Protein AF-A0A4Y3WEH8-F1 (afdb_monomer)

Foldseek 3Di:
DDCVLVVLCCLVPPVCVVDPDPVSSVVSLVVSVVVNVVVLVVQLVQCVVLVLADNPVDDDVVLVVLLVSLVCCVVHPDDCVVRVSSVVSNVVLLVDPVSVVVCVVVVHHRPD

Structure (mmCIF, N/CA/C/O backbone):
data_AF-A0A4Y3WEH8-F1
#
_entry.id   AF-A0A4Y3WEH8-F1
#
loop_
_atom_site.group_PDB
_atom_site.id
_atom_site.type_symbol
_atom_site.label_atom_id
_atom_site.label_alt_id
_atom_site.label_comp_id
_atom_site.label_asym_id
_atom_site.label_entity_id
_atom_site.label_seq_id
_atom_site.pdbx_PDB_ins_code
_atom_site.Cartn_x
_atom_site.Cartn_y
_atom_site.Cartn_z
_atom_site.occupancy
_atom_site.B_iso_or_equiv
_atom_site.auth_seq_id
_atom_site.auth_comp_id
_atom_site.auth_asym_id
_atom_site.auth_atom_id
_atom_site.pdbx_PDB_model_num
ATOM 1 N N . MET A 1 1 ? 7.509 10.197 -1.176 1.00 47.75 1 MET A N 1
ATOM 2 C CA . MET A 1 1 ? 6.939 9.053 -0.437 1.00 47.75 1 MET A CA 1
ATOM 3 C C . MET A 1 1 ? 6.771 9.477 1.001 1.00 47.75 1 MET A C 1
ATOM 5 O O . MET A 1 1 ? 7.756 9.589 1.717 1.00 47.75 1 MET A O 1
ATOM 9 N N . THR A 1 2 ? 5.559 9.857 1.377 1.00 52.22 2 THR A N 1
ATOM 10 C CA . THR A 1 2 ? 5.254 10.315 2.729 1.00 52.22 2 THR A CA 1
ATOM 11 C C . THR A 1 2 ? 5.063 9.110 3.651 1.00 52.22 2 THR A C 1
ATOM 13 O O . THR A 1 2 ? 4.451 8.113 3.273 1.00 52.22 2 THR A O 1
ATOM 16 N N . SER A 1 3 ? 5.541 9.216 4.893 1.00 65.62 3 SER A N 1
ATOM 17 C CA . SER A 1 3 ? 5.265 8.285 6.003 1.00 65.62 3 SER A CA 1
ATOM 18 C C . SER A 1 3 ? 3.764 8.119 6.317 1.00 65.62 3 SER A C 1
ATOM 20 O O . SER A 1 3 ? 3.383 7.286 7.138 1.00 65.62 3 SER A O 1
ATOM 22 N N . GLU A 1 4 ? 2.908 8.884 5.640 1.00 83.69 4 GLU A N 1
ATOM 23 C CA . GLU A 1 4 ? 1.451 8.902 5.746 1.00 83.69 4 GLU A CA 1
ATOM 24 C C . GLU A 1 4 ? 0.798 7.535 5.527 1.00 83.69 4 GLU A C 1
ATOM 26 O O . GLU A 1 4 ? -0.135 7.208 6.258 1.00 83.69 4 GLU A O 1
ATOM 31 N N . VAL A 1 5 ? 1.289 6.716 4.585 1.00 93.69 5 VAL A N 1
ATOM 32 C CA . VAL A 1 5 ? 0.684 5.395 4.323 1.00 93.69 5 VAL A CA 1
ATOM 33 C C . VAL A 1 5 ? 0.896 4.464 5.514 1.00 93.69 5 VAL A C 1
ATOM 35 O O . VAL A 1 5 ? -0.050 3.842 5.984 1.00 93.69 5 VAL A O 1
ATOM 38 N N . HIS A 1 6 ? 2.111 4.431 6.070 1.00 94.88 6 HIS A N 1
ATOM 39 C CA . HIS A 1 6 ? 2.395 3.680 7.296 1.00 94.88 6 HIS A CA 1
ATOM 40 C C . HIS A 1 6 ? 1.554 4.192 8.471 1.00 94.88 6 HIS A C 1
ATOM 42 O O . HIS A 1 6 ? 0.953 3.389 9.179 1.00 94.88 6 HIS A O 1
ATOM 48 N N . ALA A 1 7 ? 1.436 5.509 8.651 1.00 94.31 7 ALA A N 1
ATOM 49 C CA . ALA A 1 7 ?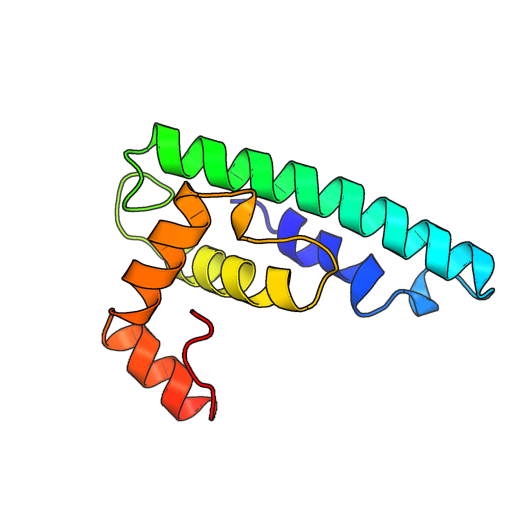 0.608 6.066 9.719 1.00 94.31 7 ALA A CA 1
ATOM 50 C C . ALA A 1 7 ? -0.883 5.698 9.571 1.00 94.31 7 ALA A C 1
ATOM 52 O O . ALA A 1 7 ? -1.553 5.437 10.571 1.00 94.31 7 ALA A O 1
ATOM 53 N N . ALA A 1 8 ? -1.408 5.629 8.341 1.00 95.81 8 ALA A N 1
ATOM 54 C CA . ALA A 1 8 ? -2.799 5.256 8.079 1.00 95.81 8 ALA A CA 1
ATOM 55 C C . ALA A 1 8 ? -3.143 3.842 8.582 1.00 95.81 8 ALA A C 1
ATOM 57 O O . ALA A 1 8 ? -4.247 3.635 9.081 1.00 95.81 8 ALA A O 1
ATOM 58 N N . TYR A 1 9 ? -2.192 2.903 8.569 1.00 97.00 9 TYR A N 1
ATOM 59 C CA . TYR A 1 9 ? -2.381 1.560 9.133 1.00 97.00 9 TYR A CA 1
ATOM 60 C C . TYR A 1 9 ? -2.676 1.542 10.643 1.00 97.00 9 TYR A C 1
ATOM 62 O O . TYR A 1 9 ? -3.152 0.525 11.153 1.00 97.00 9 TYR A O 1
ATOM 70 N N . GLY A 1 10 ? -2.455 2.648 11.366 1.00 96.75 10 GLY A N 1
ATOM 71 C CA . GLY A 1 10 ? -2.778 2.752 12.790 1.00 96.75 10 GLY A CA 1
ATOM 72 C C . GLY A 1 10 ? -4.237 2.401 13.096 1.00 96.75 10 GLY A C 1
ATOM 73 O O . GLY A 1 10 ? -4.497 1.649 14.034 1.00 96.75 10 GLY A O 1
ATOM 74 N N . GLY A 1 11 ? -5.184 2.852 12.270 1.00 97.12 11 GLY A N 1
ATOM 75 C CA . GLY A 1 11 ? -6.601 2.535 12.465 1.00 97.12 11 GLY A CA 1
ATOM 76 C C . GLY A 1 11 ? -6.966 1.069 12.184 1.00 97.12 11 GLY A C 1
ATOM 77 O O . GLY A 1 11 ? -8.016 0.615 12.630 1.00 97.12 11 GLY A O 1
ATOM 78 N N . HIS A 1 12 ? -6.088 0.302 11.524 1.00 97.19 12 HIS A N 1
ATOM 79 C CA . HIS A 1 12 ? -6.241 -1.139 11.299 1.00 97.19 12 HIS A CA 1
ATOM 80 C C . HIS A 1 12 ? -5.570 -1.975 12.401 1.00 97.19 12 HIS A C 1
ATOM 82 O O . HIS A 1 12 ? -6.222 -2.822 13.006 1.00 97.19 12 HIS A O 1
ATOM 88 N N . PHE A 1 13 ? -4.285 -1.734 12.691 1.00 96.44 13 PHE A N 1
ATOM 89 C CA . PHE A 1 13 ? -3.529 -2.538 13.664 1.00 96.44 13 PHE A CA 1
ATOM 90 C C . PHE A 1 13 ? -3.803 -2.169 15.122 1.00 96.44 13 PHE A C 1
ATOM 92 O O . PHE A 1 13 ? -3.443 -2.916 16.029 1.00 96.44 13 PHE A O 1
ATOM 99 N N . ASN A 1 14 ? -4.382 -0.996 15.361 1.00 96.12 14 ASN A N 1
ATOM 100 C CA . ASN A 1 14 ? -4.473 -0.424 16.694 1.00 96.12 14 ASN A CA 1
ATOM 101 C C . ASN A 1 14 ? -5.803 0.314 16.912 1.00 96.12 14 ASN A C 1
ATOM 103 O O . ASN A 1 14 ? -5.856 1.310 17.635 1.00 96.12 14 ASN A O 1
ATOM 107 N N . THR A 1 15 ? -6.872 -0.168 16.266 1.00 96.88 15 THR A N 1
ATOM 108 C CA . THR A 1 15 ? -8.221 0.420 16.261 1.00 96.88 15 THR A CA 1
ATOM 109 C C . THR A 1 15 ? -8.736 0.752 17.666 1.00 96.88 15 THR A C 1
ATOM 111 O O . THR A 1 15 ? -9.332 1.803 17.878 1.00 96.88 15 THR A O 1
ATOM 114 N N . GLN A 1 16 ? -8.444 -0.098 18.649 1.00 96.50 16 GLN A N 1
ATOM 115 C CA . GLN A 1 16 ? -8.845 0.056 20.047 1.00 96.50 16 GLN A CA 1
ATOM 116 C C . GLN A 1 16 ? -8.259 1.297 20.738 1.00 96.50 16 GLN A C 1
ATOM 118 O O . GLN A 1 16 ? -8.795 1.736 21.747 1.00 96.50 16 GLN A O 1
ATOM 123 N N . LYS A 1 17 ? -7.170 1.887 20.217 1.00 96.88 17 LYS A N 1
ATOM 124 C CA . LYS A 1 17 ? -6.656 3.172 20.732 1.00 96.88 17 LYS A CA 1
ATOM 125 C C . LYS A 1 17 ? -7.408 4.386 20.189 1.00 96.88 17 LYS A C 1
ATOM 127 O O . LYS A 1 17 ? -7.177 5.490 20.669 1.00 96.88 17 LYS A O 1
ATOM 132 N N . PHE A 1 18 ? -8.266 4.196 19.190 1.00 96.12 18 PHE A N 1
ATOM 133 C CA . PHE A 1 18 ? -9.054 5.262 18.570 1.00 96.12 18 PHE A CA 1
ATOM 134 C C . PHE A 1 18 ? -10.524 5.227 18.994 1.00 96.12 18 PHE A C 1
ATOM 136 O O . PHE A 1 18 ? -11.201 6.245 18.887 1.00 96.12 18 PHE A O 1
ATOM 143 N N . ALA A 1 19 ? -11.024 4.076 19.452 1.00 97.56 19 ALA A N 1
ATOM 144 C CA . ALA A 1 19 ? -12.423 3.895 19.814 1.00 97.56 19 ALA A CA 1
ATOM 145 C C . ALA A 1 19 ? -12.619 2.762 20.835 1.00 97.56 19 ALA A C 1
ATOM 147 O O . ALA A 1 19 ? -12.000 1.702 20.730 1.00 97.56 19 ALA A O 1
ATOM 148 N N . GLU A 1 20 ? -13.534 2.966 21.785 1.00 97.06 20 GLU A N 1
ATOM 149 C CA . GLU A 1 20 ? -13.837 1.996 22.848 1.00 97.06 20 GLU A CA 1
ATOM 150 C C . GLU A 1 20 ? -14.927 0.995 22.449 1.00 97.06 20 GLU A C 1
ATOM 152 O O . GLU A 1 20 ? -14.800 -0.200 22.710 1.00 97.06 20 GLU A O 1
ATOM 157 N N . SER A 1 21 ? -15.996 1.458 21.794 1.00 98.25 21 SER A N 1
ATOM 158 C CA . SER A 1 21 ? -17.116 0.595 21.412 1.00 98.25 21 SER A CA 1
ATOM 159 C C . SER A 1 21 ? -16.830 -0.173 20.122 1.00 98.25 21 SER A C 1
ATOM 161 O O . SER A 1 21 ? -16.156 0.326 19.219 1.00 98.25 21 SER A O 1
ATOM 163 N N . ALA A 1 22 ? -17.399 -1.376 20.001 1.00 97.69 22 ALA A N 1
ATOM 164 C CA . ALA A 1 22 ? -17.258 -2.199 18.799 1.00 97.69 22 ALA A CA 1
ATOM 165 C C . ALA A 1 22 ? -17.725 -1.457 17.531 1.00 97.69 22 ALA A C 1
ATOM 167 O O . ALA A 1 22 ?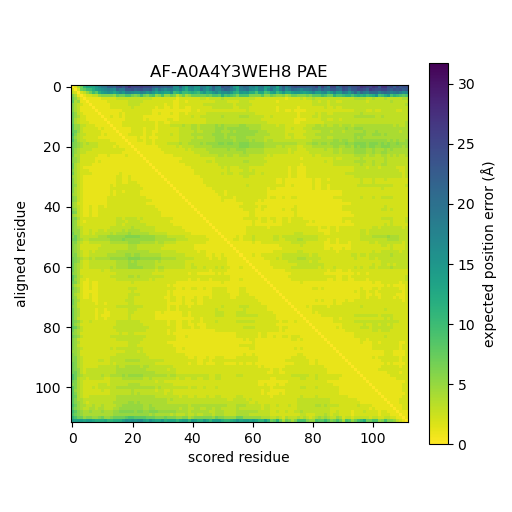 -17.001 -1.424 16.540 1.00 97.69 22 ALA A O 1
ATOM 168 N N . ALA A 1 23 ? -18.875 -0.775 17.596 1.00 98.25 23 ALA A N 1
ATOM 169 C CA . ALA A 1 23 ? -19.417 -0.013 16.469 1.00 98.25 23 ALA A CA 1
ATOM 170 C C . ALA A 1 23 ? -18.486 1.132 16.023 1.00 98.25 23 ALA A C 1
ATOM 172 O O . ALA A 1 23 ? -18.250 1.321 14.831 1.00 98.25 23 ALA A O 1
ATOM 173 N N . ALA A 1 24 ? -17.897 1.875 16.967 1.00 98.38 24 ALA A N 1
ATOM 174 C CA . ALA A 1 24 ? -16.955 2.941 16.628 1.00 98.38 24 ALA A CA 1
ATOM 175 C C . ALA A 1 24 ? -15.631 2.380 16.074 1.00 98.38 24 ALA A C 1
ATOM 177 O O . ALA A 1 24 ? -15.036 2.964 15.170 1.00 98.38 24 ALA A O 1
ATOM 178 N N . GLN A 1 25 ? -15.177 1.217 16.553 1.00 98.50 25 GLN A N 1
ATOM 179 C CA . GLN A 1 25 ? -14.006 0.539 15.991 1.00 98.50 25 GLN A CA 1
ATOM 180 C C . GLN A 1 25 ? -14.238 0.071 14.544 1.00 98.50 25 GLN A C 1
ATOM 182 O O . GLN A 1 25 ? -13.337 0.182 13.708 1.00 98.50 25 GLN A O 1
ATOM 187 N N . GLU A 1 26 ? -15.435 -0.416 14.216 1.00 98.12 26 GLU A N 1
ATOM 188 C CA . GLU A 1 26 ? -15.813 -0.743 12.836 1.00 98.12 26 GLU A CA 1
ATOM 189 C C . GLU A 1 26 ? -15.790 0.498 11.936 1.00 98.12 26 GLU A C 1
ATOM 191 O O . GLU A 1 26 ? -15.252 0.446 10.826 1.00 98.12 26 GLU A O 1
ATOM 196 N N . GLU A 1 27 ? -16.286 1.636 12.430 1.00 98.44 27 GLU A N 1
ATOM 197 C CA . GLU A 1 27 ? -16.219 2.904 11.703 1.00 98.44 27 GLU A CA 1
ATOM 198 C C . GLU A 1 27 ? -14.770 3.346 11.445 1.00 98.44 27 GLU A C 1
ATOM 200 O O . GLU A 1 27 ? -14.424 3.689 10.308 1.00 98.44 27 GLU A O 1
ATOM 205 N N . VAL A 1 28 ? -13.900 3.271 12.460 1.00 98.50 28 VAL A N 1
ATOM 206 C CA . VAL A 1 28 ? -12.465 3.574 12.323 1.00 98.50 28 VAL A CA 1
ATOM 207 C C . VAL A 1 28 ? -11.820 2.674 11.271 1.00 98.50 28 VAL A C 1
ATOM 209 O O . VAL A 1 28 ? -11.091 3.170 10.407 1.00 98.50 28 VAL A O 1
ATOM 212 N N . LYS A 1 29 ? -12.095 1.363 11.291 1.00 98.50 29 LYS A N 1
ATOM 213 C CA . LYS A 1 29 ? -11.569 0.424 10.289 1.00 98.50 29 LYS A CA 1
ATOM 214 C 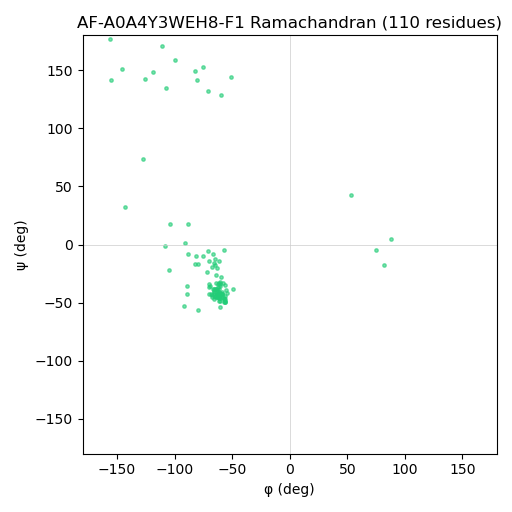C . LYS A 1 29 ? -12.050 0.777 8.886 1.00 98.50 29 LYS A C 1
ATOM 216 O O . LYS A 1 29 ? -11.224 0.900 7.986 1.00 98.50 29 LYS A O 1
ATOM 221 N N . ARG A 1 30 ? -13.351 1.020 8.698 1.00 98.50 30 ARG A N 1
ATOM 222 C CA . ARG A 1 30 ? -13.909 1.415 7.395 1.00 98.50 30 ARG A CA 1
ATOM 223 C C . ARG A 1 30 ? -13.226 2.672 6.850 1.00 98.50 30 ARG A C 1
ATOM 225 O O . ARG A 1 30 ? -12.746 2.662 5.720 1.00 98.50 30 ARG A O 1
ATOM 232 N N . LYS A 1 31 ? -13.108 3.728 7.664 1.00 98.44 31 LYS A N 1
ATOM 233 C CA . LYS A 1 31 ? -12.417 4.970 7.273 1.00 98.44 31 LYS A CA 1
ATOM 234 C C . LYS A 1 31 ? -10.927 4.774 7.014 1.00 98.44 31 LYS A C 1
ATOM 236 O O . LYS A 1 31 ? -10.366 5.419 6.130 1.00 98.44 31 LYS A O 1
ATOM 241 N N . THR A 1 32 ? -10.295 3.856 7.739 1.00 98.12 32 THR A N 1
ATOM 242 C CA . THR A 1 32 ? -8.904 3.468 7.495 1.00 98.12 32 THR A CA 1
ATOM 243 C C . THR A 1 32 ? -8.742 2.836 6.118 1.00 98.12 32 THR A C 1
ATOM 245 O O . THR A 1 32 ? -7.832 3.216 5.388 1.00 98.12 32 THR A O 1
ATOM 248 N N . TYR A 1 33 ? -9.630 1.919 5.730 1.00 98.50 33 TYR A N 1
ATOM 249 C CA . TYR A 1 33 ? -9.546 1.247 4.433 1.00 98.50 33 TYR A CA 1
ATOM 250 C C . TYR A 1 33 ? -9.871 2.182 3.267 1.00 98.50 33 TYR A C 1
ATOM 252 O O . TYR A 1 33 ? -9.175 2.125 2.261 1.00 98.50 33 TYR A O 1
ATOM 260 N N . GLU A 1 34 ? -10.823 3.110 3.423 1.00 98.31 34 GLU A N 1
ATOM 261 C CA . GLU A 1 34 ? -11.055 4.190 2.446 1.00 98.31 34 GLU A CA 1
ATOM 262 C C . GLU 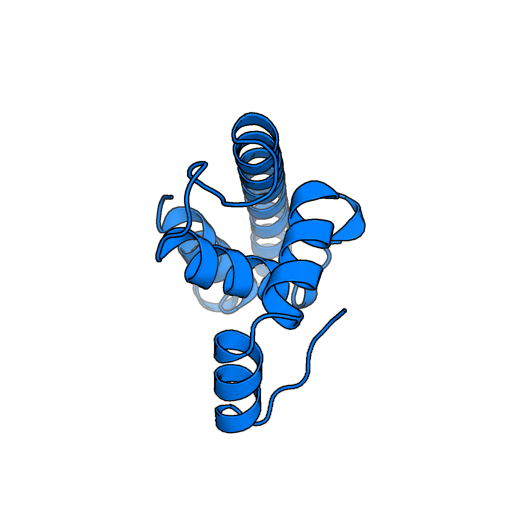A 1 34 ? -9.780 5.022 2.219 1.00 98.31 34 GLU A C 1
ATOM 264 O O . GLU A 1 34 ? -9.377 5.272 1.084 1.00 98.31 34 GLU A O 1
ATOM 269 N N . LYS A 1 35 ? -9.099 5.412 3.305 1.00 97.69 35 LYS A N 1
ATOM 270 C CA . LYS A 1 35 ? -7.854 6.187 3.224 1.00 97.69 35 LYS A CA 1
ATOM 271 C C . LYS A 1 35 ? -6.705 5.383 2.610 1.00 97.69 35 LYS A C 1
ATOM 273 O O . LYS A 1 35 ? -5.950 5.916 1.799 1.00 97.69 35 LYS A O 1
ATOM 278 N N . LEU A 1 36 ? -6.552 4.119 3.002 1.00 98.06 36 LEU A N 1
ATOM 279 C CA . LEU A 1 36 ? -5.529 3.237 2.444 1.00 98.06 36 LEU A CA 1
ATOM 280 C C . LEU A 1 36 ? -5.761 3.006 0.949 1.00 98.06 36 LEU A C 1
ATOM 282 O O . LEU A 1 36 ? -4.800 3.108 0.194 1.00 98.06 36 LEU A O 1
ATOM 286 N N . ALA A 1 37 ? -7.003 2.789 0.510 1.00 98.44 37 ALA A N 1
ATOM 287 C CA . ALA A 1 37 ? -7.327 2.623 -0.904 1.00 98.44 37 ALA A CA 1
ATOM 288 C C . ALA A 1 37 ? -6.866 3.831 -1.736 1.00 98.44 37 ALA A C 1
ATOM 290 O O . ALA A 1 37 ? -6.115 3.657 -2.692 1.00 98.44 37 ALA A O 1
ATOM 291 N N . ALA A 1 38 ? -7.184 5.056 -1.301 1.00 97.75 38 ALA A N 1
ATOM 292 C CA . ALA A 1 38 ? -6.721 6.278 -1.965 1.00 97.75 38 ALA A CA 1
ATOM 293 C C . ALA A 1 38 ? -5.181 6.407 -1.985 1.00 97.75 38 ALA A C 1
ATOM 295 O O . ALA A 1 38 ? -4.591 6.891 -2.955 1.00 97.75 38 ALA A O 1
ATOM 296 N N . HIS A 1 39 ? -4.496 5.958 -0.926 1.00 97.62 39 HIS A N 1
ATOM 297 C CA . HIS A 1 39 ? -3.034 5.894 -0.922 1.00 97.62 39 HIS A CA 1
ATOM 298 C C . HIS A 1 39 ? -2.498 4.890 -1.949 1.00 97.62 39 HIS A C 1
ATOM 300 O O . HIS A 1 39 ? -1.565 5.227 -2.678 1.00 97.62 39 HIS A O 1
ATOM 306 N N . TYR A 1 40 ? -3.072 3.688 -2.034 1.00 97.94 40 TYR A N 1
ATOM 307 C CA . TYR A 1 40 ? -2.656 2.672 -3.002 1.00 97.94 40 TYR A CA 1
ATOM 308 C C . TYR A 1 40 ? -2.944 3.090 -4.446 1.00 97.94 40 TYR A C 1
ATOM 310 O O . TYR A 1 40 ? -2.081 2.893 -5.299 1.00 97.94 40 TYR A O 1
ATOM 318 N N . GLU A 1 41 ? -4.073 3.752 -4.713 1.00 98.25 41 GLU A N 1
ATOM 319 C CA . GLU A 1 41 ? -4.369 4.352 -6.021 1.00 98.25 41 GLU A CA 1
ATOM 320 C C . GLU A 1 41 ? -3.269 5.332 -6.434 1.00 98.25 41 GLU A C 1
ATOM 322 O O . GLU A 1 41 ? -2.701 5.219 -7.524 1.00 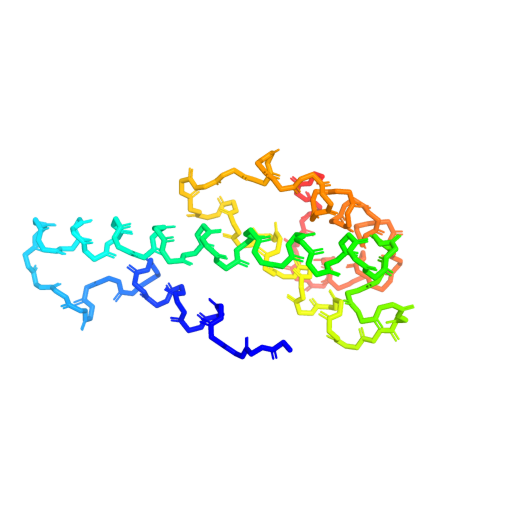98.25 41 GLU A O 1
ATOM 327 N N . ARG A 1 42 ? -2.895 6.248 -5.531 1.00 97.38 42 ARG A N 1
ATOM 328 C CA . ARG A 1 42 ? -1.825 7.216 -5.785 1.00 97.38 42 ARG A CA 1
ATOM 329 C C . ARG A 1 42 ? -0.472 6.540 -5.999 1.00 97.38 42 ARG A C 1
ATOM 331 O O . ARG A 1 42 ? 0.249 6.922 -6.915 1.00 97.38 42 ARG A O 1
ATOM 338 N N . LEU A 1 43 ? -0.105 5.566 -5.164 1.00 97.38 43 LEU A N 1
ATOM 339 C CA . LEU A 1 43 ? 1.161 4.838 -5.301 1.00 97.38 43 LEU A CA 1
ATOM 340 C C . LEU A 1 43 ? 1.234 4.093 -6.640 1.00 97.38 43 LEU A C 1
ATOM 342 O O . LEU A 1 43 ? 2.262 4.139 -7.311 1.00 97.38 43 LEU A O 1
ATOM 346 N N . ASN A 1 44 ? 0.139 3.438 -7.033 1.00 98.50 44 ASN A N 1
ATOM 347 C CA . ASN A 1 44 ? 0.018 2.730 -8.302 1.00 98.50 44 ASN A CA 1
ATOM 348 C C . ASN A 1 44 ? 0.125 3.689 -9.498 1.00 98.50 44 ASN A C 1
ATOM 350 O O . ASN A 1 44 ? 0.831 3.385 -10.457 1.00 98.50 44 ASN A O 1
ATOM 354 N N . GLY A 1 45 ? -0.525 4.855 -9.417 1.00 98.19 45 GLY A N 1
ATOM 355 C CA . GLY A 1 45 ? -0.429 5.920 -10.418 1.00 98.19 45 GLY A CA 1
ATOM 356 C C . GLY A 1 45 ? 0.996 6.447 -10.579 1.00 98.19 45 GLY A C 1
ATOM 357 O O . GLY A 1 45 ? 1.541 6.386 -11.675 1.00 98.19 45 GLY A O 1
ATOM 358 N N . VAL A 1 46 ? 1.640 6.858 -9.481 1.00 97.44 46 VAL A N 1
ATOM 359 C CA . VAL A 1 46 ? 3.015 7.393 -9.509 1.00 97.44 46 VAL A CA 1
ATOM 360 C C . VAL A 1 46 ? 4.011 6.366 -10.045 1.00 97.44 46 VAL A C 1
ATOM 362 O O . VAL A 1 46 ? 4.889 6.708 -10.834 1.00 97.44 46 VAL A O 1
ATOM 365 N N . LEU A 1 47 ? 3.884 5.098 -9.643 1.00 98.12 47 LEU A N 1
ATOM 366 C CA . LEU A 1 47 ? 4.745 4.044 -10.168 1.00 98.12 47 LEU A CA 1
ATOM 367 C C . LEU A 1 47 ? 4.576 3.901 -11.689 1.00 98.12 47 LEU A C 1
ATOM 369 O O . LEU A 1 47 ? 5.576 3.828 -12.397 1.00 98.12 47 LEU A O 1
ATOM 373 N N . ASN A 1 48 ? 3.337 3.894 -12.192 1.00 98.19 48 ASN A N 1
ATOM 374 C CA . ASN A 1 48 ? 3.064 3.841 -13.631 1.00 98.19 48 ASN A CA 1
ATOM 375 C C . ASN A 1 48 ? 3.623 5.056 -14.380 1.00 98.19 48 ASN A C 1
ATOM 377 O O . ASN A 1 48 ? 4.263 4.886 -15.416 1.00 98.19 48 ASN A O 1
ATOM 381 N N . GLU A 1 49 ? 3.416 6.265 -13.856 1.00 98.25 49 GLU A N 1
ATOM 382 C CA . GLU A 1 49 ? 3.928 7.515 -14.437 1.00 98.25 49 GLU A CA 1
ATOM 383 C C . GLU A 1 49 ? 5.458 7.505 -14.569 1.00 98.25 49 GLU A C 1
ATOM 385 O O . GLU A 1 49 ? 6.002 8.026 -15.539 1.00 98.25 49 GLU A O 1
ATOM 390 N N . ASN A 1 50 ? 6.146 6.839 -13.640 1.00 97.94 50 ASN A N 1
ATOM 391 C CA . ASN A 1 50 ? 7.599 6.682 -13.638 1.00 97.94 50 ASN A CA 1
ATOM 392 C C . ASN A 1 50 ? 8.101 5.453 -14.426 1.00 97.94 50 ASN A C 1
ATOM 394 O O . ASN A 1 50 ? 9.240 5.022 -14.242 1.00 97.94 50 ASN A O 1
ATOM 398 N N . GLY A 1 51 ? 7.276 4.872 -15.303 1.00 97.06 51 GLY A N 1
ATOM 399 C CA . GLY A 1 51 ? 7.658 3.750 -16.171 1.00 97.06 51 GLY A CA 1
ATOM 400 C C . GLY A 1 51 ? 7.469 2.365 -15.548 1.00 97.06 51 GLY A C 1
ATOM 401 O O . GLY A 1 51 ? 7.826 1.356 -16.149 1.00 97.06 51 GLY A O 1
ATOM 402 N N . GLY A 1 52 ? 6.893 2.288 -14.351 1.00 96.44 52 GLY A N 1
ATOM 403 C CA . GLY A 1 52 ? 6.419 1.046 -13.757 1.00 96.44 52 GLY A CA 1
ATOM 404 C C . GLY A 1 52 ? 7.481 0.201 -13.065 1.00 96.44 52 GLY A C 1
ATOM 405 O O . GLY A 1 52 ? 7.093 -0.656 -12.277 1.00 96.44 52 GLY A O 1
ATOM 406 N N . GLU A 1 53 ? 8.779 0.407 -13.323 1.00 97.50 53 GLU A N 1
ATOM 407 C CA . GLU A 1 53 ? 9.871 -0.416 -12.780 1.00 97.50 53 GLU A CA 1
ATOM 408 C C . GLU A 1 53 ? 10.228 -0.045 -11.334 1.00 97.50 53 GLU A C 1
ATOM 410 O O . GLU A 1 53 ? 10.144 -0.906 -10.453 1.00 97.50 53 GLU A O 1
ATOM 415 N N . TRP A 1 54 ? 10.556 1.232 -11.108 1.00 97.81 54 TRP A N 1
ATOM 416 C CA . TRP A 1 54 ? 10.992 1.806 -9.832 1.00 97.81 54 TRP A CA 1
ATOM 417 C C . TRP A 1 54 ? 10.124 3.006 -9.460 1.00 97.81 54 TRP A C 1
ATOM 419 O O . TRP A 1 54 ? 9.765 3.815 -10.316 1.00 97.81 54 TRP A O 1
ATOM 429 N N . TYR A 1 55 ? 9.822 3.173 -8.174 1.00 96.88 55 TYR A N 1
ATOM 430 C CA . TYR A 1 55 ? 8.842 4.157 -7.716 1.00 96.88 55 TYR A CA 1
ATOM 431 C C . TYR A 1 55 ? 9.204 5.605 -8.065 1.00 96.88 55 TYR A C 1
ATOM 433 O O . TYR A 1 55 ? 8.311 6.406 -8.320 1.00 96.88 55 TYR A O 1
ATOM 441 N N . LEU A 1 56 ? 10.496 5.953 -8.071 1.00 96.38 56 LEU A N 1
ATOM 442 C CA . LEU A 1 56 ? 10.997 7.290 -8.430 1.00 96.38 56 LEU A CA 1
ATOM 443 C C . LEU A 1 56 ? 11.613 7.337 -9.841 1.00 96.38 56 LEU A C 1
ATOM 445 O O . LEU A 1 56 ? 12.417 8.222 -10.121 1.00 96.38 56 LEU A O 1
ATOM 449 N N . GLY A 1 57 ? 11.318 6.351 -10.695 1.00 97.31 57 GLY A N 1
ATOM 450 C CA . GLY A 1 57 ? 11.919 6.203 -12.030 1.00 97.31 57 GLY A CA 1
ATOM 451 C C . GLY A 1 57 ? 13.363 5.688 -12.018 1.00 97.31 57 GLY A C 1
ATOM 452 O O . GLY A 1 57 ? 13.939 5.411 -13.063 1.00 97.31 57 GLY A O 1
ATOM 453 N N . GLN A 1 58 ? 13.945 5.519 -10.832 1.00 97.69 58 GLN A N 1
ATOM 454 C CA . GLN A 1 58 ? 15.255 4.922 -10.601 1.00 97.69 58 GLN A CA 1
ATOM 455 C C . GLN A 1 58 ? 15.247 4.140 -9.285 1.00 97.69 58 GLN A C 1
ATOM 457 O O . GLN A 1 58 ? 14.526 4.501 -8.348 1.00 97.69 58 GLN A O 1
ATOM 462 N N . ARG A 1 59 ? 16.077 3.095 -9.204 1.00 96.44 59 ARG A N 1
ATOM 463 C CA . ARG A 1 59 ? 16.198 2.250 -8.011 1.00 96.44 59 ARG A CA 1
ATOM 464 C C . ARG A 1 59 ? 16.644 3.071 -6.803 1.00 96.44 59 ARG A C 1
ATOM 466 O O . ARG A 1 59 ? 17.651 3.775 -6.853 1.00 96.44 59 ARG A O 1
ATOM 473 N N . SER A 1 60 ? 15.923 2.950 -5.694 1.00 96.12 60 SER A N 1
ATOM 474 C CA . SER A 1 60 ? 16.204 3.684 -4.460 1.00 96.12 60 SER A CA 1
ATOM 475 C C . SER A 1 60 ? 15.654 2.969 -3.218 1.00 96.12 60 SER A C 1
ATOM 477 O O . SER A 1 60 ? 14.954 1.962 -3.298 1.00 96.12 60 SER A O 1
ATOM 479 N N . PHE A 1 61 ? 15.911 3.525 -2.030 1.00 93.88 61 PHE A N 1
ATOM 480 C CA . PHE A 1 61 ? 15.279 3.051 -0.790 1.00 93.88 61 PHE A CA 1
ATOM 481 C C . PHE A 1 61 ? 13.756 3.257 -0.757 1.00 93.88 61 PHE A C 1
ATOM 483 O O . PHE A 1 61 ? 13.079 2.693 0.099 1.00 93.88 61 PHE A O 1
ATOM 490 N N . ALA A 1 62 ? 13.190 4.043 -1.678 1.00 95.38 62 ALA A N 1
ATOM 491 C CA . ALA A 1 62 ? 11.744 4.139 -1.812 1.00 95.38 62 ALA A CA 1
ATOM 492 C C . ALA A 1 62 ? 11.142 2.764 -2.162 1.00 95.38 62 ALA A C 1
ATOM 494 O O . ALA A 1 62 ? 10.109 2.379 -1.623 1.00 95.38 62 ALA A O 1
ATOM 495 N N . ASP A 1 63 ? 11.822 1.980 -2.994 1.00 97.38 63 ASP A N 1
ATOM 496 C CA . ASP A 1 63 ? 11.312 0.699 -3.476 1.00 97.38 63 ASP A CA 1
ATOM 497 C C . ASP A 1 63 ? 11.251 -0.350 -2.358 1.00 97.38 63 ASP A C 1
ATOM 499 O O . ASP A 1 63 ? 10.295 -1.119 -2.268 1.00 97.38 63 ASP A O 1
ATOM 503 N N . THR A 1 64 ? 12.212 -0.341 -1.430 1.00 95.94 64 THR A N 1
ATOM 504 C CA . THR A 1 64 ? 12.191 -1.264 -0.285 1.00 95.94 64 THR A CA 1
ATOM 505 C C . THR A 1 64 ? 11.012 -0.980 0.643 1.00 95.94 64 THR A C 1
ATOM 507 O O . THR A 1 64 ? 10.345 -1.908 1.098 1.00 95.94 64 THR A O 1
ATOM 510 N N . PHE A 1 65 ? 10.702 0.296 0.884 1.00 95.69 65 PHE A N 1
ATOM 511 C CA . PHE A 1 65 ? 9.541 0.679 1.682 1.00 95.69 65 PHE A CA 1
ATOM 512 C C . PHE A 1 65 ? 8.226 0.392 0.947 1.00 95.69 65 PHE A C 1
ATOM 514 O O . PHE A 1 65 ? 7.300 -0.158 1.542 1.00 95.69 65 PHE A O 1
ATOM 521 N N . LEU A 1 66 ? 8.155 0.687 -0.356 1.00 97.31 66 LEU A N 1
ATOM 522 C CA . LEU A 1 66 ? 6.993 0.359 -1.179 1.00 97.31 66 LEU A CA 1
ATOM 523 C C . LEU A 1 66 ? 6.713 -1.146 -1.170 1.00 97.31 66 LEU A C 1
ATOM 525 O O . LEU A 1 66 ? 5.565 -1.547 -1.003 1.00 97.31 66 LEU A O 1
ATOM 529 N N . TYR A 1 67 ? 7.751 -1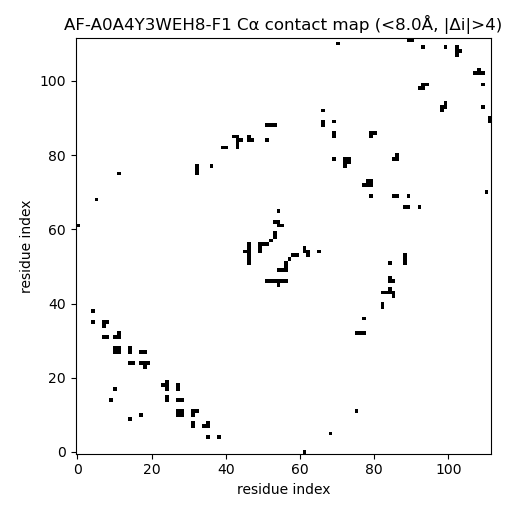.979 -1.269 1.00 97.94 67 TYR A N 1
ATOM 530 C CA . TYR A 1 67 ? 7.617 -3.432 -1.208 1.00 97.94 67 TYR A CA 1
ATOM 531 C C . TYR A 1 67 ? 6.941 -3.885 0.089 1.00 97.94 67 TYR A C 1
ATOM 533 O O . TYR A 1 67 ? 5.972 -4.643 0.040 1.00 97.94 67 TYR A O 1
ATOM 541 N N . VAL A 1 68 ? 7.354 -3.352 1.241 1.00 96.94 68 VAL A N 1
ATOM 542 C CA . VAL A 1 68 ? 6.695 -3.651 2.523 1.00 96.94 68 VAL A CA 1
ATOM 543 C C . VAL A 1 68 ? 5.211 -3.266 2.491 1.00 96.94 68 VAL A C 1
ATOM 545 O O . VAL A 1 68 ? 4.369 -4.060 2.912 1.00 96.94 68 VAL A O 1
ATOM 548 N N . LEU A 1 69 ? 4.860 -2.109 1.919 1.00 97.06 69 LEU A N 1
ATOM 549 C CA . LEU A 1 69 ? 3.459 -1.703 1.768 1.00 97.06 69 LEU A CA 1
ATOM 550 C C . LEU A 1 69 ? 2.674 -2.658 0.855 1.00 97.06 69 LEU A C 1
ATOM 552 O O . LEU A 1 69 ? 1.530 -2.981 1.168 1.00 97.06 69 LEU A O 1
ATOM 556 N N . THR A 1 70 ? 3.265 -3.177 -0.226 1.00 97.50 70 THR A N 1
ATOM 557 C CA . THR A 1 70 ? 2.603 -4.201 -1.065 1.00 97.50 70 THR A CA 1
ATOM 558 C C . THR A 1 70 ? 2.386 -5.535 -0.347 1.00 97.50 70 THR A C 1
ATOM 560 O O . THR A 1 70 ? 1.586 -6.350 -0.802 1.00 97.50 70 THR A O 1
ATOM 563 N N . ARG A 1 71 ? 3.068 -5.764 0.785 1.00 97.44 71 ARG A N 1
ATOM 564 C CA . ARG A 1 71 ? 2.827 -6.919 1.659 1.00 97.44 71 ARG A CA 1
ATOM 565 C C . ARG A 1 71 ? 1.784 -6.661 2.728 1.00 97.44 71 ARG A C 1
ATOM 567 O O . ARG A 1 71 ? 1.025 -7.558 3.077 1.00 97.44 71 ARG A O 1
ATOM 574 N N . TRP A 1 72 ? 1.742 -5.447 3.260 1.00 97.19 72 TRP A N 1
ATOM 575 C CA . TRP A 1 72 ? 0.795 -5.095 4.313 1.00 97.19 72 TRP A CA 1
ATOM 576 C C . TRP A 1 72 ? -0.643 -4.978 3.824 1.00 97.19 72 TRP A C 1
ATOM 578 O O . TRP A 1 72 ? -1.551 -5.202 4.623 1.00 97.19 72 TRP A O 1
ATOM 588 N N . ILE A 1 73 ? -0.858 -4.712 2.532 1.00 97.56 73 ILE A N 1
ATOM 589 C CA . ILE A 1 73 ? -2.210 -4.681 1.961 1.00 97.56 73 ILE A CA 1
ATOM 590 C C . ILE A 1 73 ? -2.964 -5.998 2.204 1.00 97.56 73 ILE A C 1
ATOM 592 O O . ILE A 1 73 ? -4.138 -5.952 2.555 1.00 97.56 73 ILE A O 1
ATOM 596 N N . GLU A 1 74 ? -2.266 -7.142 2.186 1.00 97.00 74 GLU A N 1
ATOM 597 C CA . GLU A 1 74 ? -2.827 -8.479 2.464 1.00 97.00 74 GLU A CA 1
ATOM 598 C C . GLU A 1 74 ? -3.287 -8.677 3.920 1.00 97.00 74 GLU A C 1
ATOM 600 O O . GLU A 1 74 ? -3.866 -9.703 4.272 1.00 97.00 74 GLU A O 1
ATOM 605 N N . LYS A 1 75 ? -2.992 -7.729 4.817 1.00 96.56 75 LYS A N 1
ATOM 606 C CA . LYS A 1 75 ? -3.524 -7.723 6.189 1.00 96.56 75 LYS A CA 1
ATOM 607 C C . LYS A 1 75 ? -4.862 -6.994 6.286 1.00 96.56 75 LYS A C 1
ATOM 609 O O . LYS A 1 75 ? -5.508 -7.048 7.326 1.00 96.56 75 LYS A O 1
ATOM 614 N N . THR A 1 76 ? -5.290 -6.337 5.214 1.00 97.69 76 THR A N 1
ATOM 615 C CA . THR A 1 76 ? -6.527 -5.556 5.145 1.00 97.69 76 THR A CA 1
ATOM 616 C C . THR A 1 76 ? -7.552 -6.237 4.231 1.00 97.69 76 THR A C 1
ATOM 618 O O . THR A 1 76 ? -7.207 -7.180 3.527 1.00 97.69 76 THR A O 1
ATOM 621 N N . PRO A 1 77 ? -8.809 -5.765 4.197 1.00 98.06 77 PRO A N 1
ATOM 622 C CA . PRO A 1 77 ? -9.786 -6.217 3.205 1.00 98.06 77 PRO A CA 1
ATOM 623 C C . PRO A 1 77 ? -9.528 -5.724 1.769 1.00 98.06 77 PRO A C 1
ATOM 625 O O . PRO A 1 77 ? -10.284 -6.090 0.874 1.00 98.06 77 PRO A O 1
ATOM 628 N N . LEU A 1 78 ? -8.532 -4.857 1.545 1.00 98.12 78 LEU A N 1
ATOM 629 C CA . LEU A 1 78 ? -8.185 -4.365 0.208 1.00 98.12 78 LEU A CA 1
ATOM 630 C C . LEU A 1 78 ? -7.448 -5.444 -0.592 1.00 98.12 78 LEU A C 1
ATOM 632 O O . LEU A 1 78 ? -6.737 -6.266 -0.017 1.00 98.12 78 LEU A O 1
ATOM 636 N N . SER A 1 79 ? -7.557 -5.402 -1.920 1.00 97.56 79 SER A N 1
ATOM 637 C CA . SER A 1 79 ? -6.846 -6.328 -2.801 1.00 97.56 79 SER A CA 1
ATOM 638 C C . SER A 1 79 ? -5.711 -5.636 -3.543 1.00 97.56 79 SER A C 1
ATOM 640 O O . SER A 1 79 ? -5.900 -4.587 -4.152 1.00 97.56 79 SER A O 1
ATOM 642 N N . ILE A 1 80 ? -4.533 -6.267 -3.604 1.00 98.06 80 ILE A N 1
ATOM 643 C CA . ILE A 1 80 ? -3.476 -5.816 -4.522 1.00 98.06 80 ILE A CA 1
ATOM 644 C C . ILE A 1 80 ? -3.881 -5.976 -5.999 1.00 98.06 80 ILE A C 1
ATOM 646 O O . ILE A 1 80 ? -3.279 -5.364 -6.878 1.00 98.06 80 ILE A O 1
ATOM 650 N N . GLY A 1 81 ? -4.904 -6.792 -6.285 1.00 98.12 81 GLY A N 1
ATOM 651 C CA . GLY A 1 81 ? -5.460 -6.963 -7.627 1.00 98.12 81 GLY A CA 1
ATOM 652 C C . GLY A 1 81 ? -6.004 -5.668 -8.230 1.00 98.12 81 GLY A C 1
ATOM 653 O O . GLY A 1 81 ? -5.921 -5.501 -9.445 1.00 98.12 81 GLY A O 1
ATOM 654 N N . ASP A 1 82 ? -6.452 -4.734 -7.389 1.00 98.38 82 ASP A N 1
ATOM 655 C CA . ASP A 1 82 ? -6.964 -3.423 -7.805 1.00 98.38 82 ASP A CA 1
ATOM 656 C C . ASP A 1 82 ? -5.831 -2.458 -8.222 1.00 98.38 82 ASP A C 1
ATOM 658 O O . ASP A 1 82 ? -6.075 -1.399 -8.801 1.00 98.38 82 ASP A O 1
ATOM 662 N N . TYR A 1 83 ? -4.568 -2.836 -7.972 1.00 98.50 83 TYR A N 1
ATOM 663 C CA . TYR A 1 83 ? -3.373 -2.015 -8.186 1.00 98.50 83 TYR A CA 1
ATOM 664 C C . TYR A 1 83 ? -2.329 -2.763 -9.040 1.00 98.50 83 TYR A C 1
ATOM 666 O O . TYR A 1 83 ? -1.302 -3.225 -8.529 1.00 98.50 83 TYR A O 1
ATOM 674 N N . PRO A 1 84 ? -2.556 -2.914 -10.360 1.00 98.31 84 PRO A N 1
ATOM 675 C CA . PRO A 1 84 ? -1.766 -3.805 -11.212 1.00 98.31 84 PRO A CA 1
ATOM 676 C C . PRO A 1 84 ? -0.275 -3.446 -11.298 1.00 98.31 84 PRO A C 1
ATOM 678 O O . PRO A 1 84 ? 0.560 -4.350 -11.379 1.00 98.31 84 PRO A O 1
ATOM 681 N N . ALA A 1 85 ? 0.087 -2.160 -11.233 1.00 98.38 85 ALA A N 1
ATOM 682 C CA . ALA A 1 85 ? 1.488 -1.738 -11.252 1.00 98.38 85 ALA A CA 1
ATOM 683 C C . ALA A 1 85 ? 2.204 -2.170 -9.971 1.00 98.38 85 ALA A C 1
ATOM 685 O O . ALA A 1 85 ? 3.312 -2.701 -10.022 1.00 98.38 85 ALA A O 1
ATOM 686 N N . LEU A 1 86 ? 1.536 -2.004 -8.825 1.00 98.44 86 LEU A N 1
ATOM 687 C CA . LEU A 1 86 ? 2.051 -2.437 -7.528 1.00 98.44 86 LEU A CA 1
ATOM 688 C C . LEU A 1 86 ? 2.146 -3.960 -7.435 1.00 98.44 86 LEU A C 1
ATOM 690 O O . LEU A 1 86 ? 3.129 -4.470 -6.900 1.00 98.44 86 LEU A O 1
ATOM 694 N N . LYS A 1 87 ? 1.178 -4.690 -7.999 1.00 98.56 87 LYS A N 1
ATOM 695 C CA . LYS A 1 87 ? 1.230 -6.155 -8.090 1.00 98.56 87 LYS A CA 1
ATOM 696 C C . LYS A 1 87 ? 2.439 -6.624 -8.905 1.00 98.56 87 LYS A C 1
ATOM 698 O O . LYS A 1 87 ? 3.199 -7.469 -8.444 1.00 98.56 87 LYS A O 1
ATOM 703 N N . ALA A 1 88 ? 2.654 -6.045 -10.088 1.00 98.31 88 ALA A N 1
ATOM 704 C CA . ALA A 1 88 ? 3.810 -6.367 -10.925 1.00 98.31 88 ALA A CA 1
ATOM 705 C C . ALA A 1 88 ? 5.138 -5.976 -10.253 1.00 98.31 88 ALA A C 1
ATOM 707 O O . ALA A 1 88 ? 6.122 -6.711 -10.332 1.00 98.31 88 ALA A O 1
ATOM 708 N N . PHE A 1 89 ? 5.162 -4.836 -9.561 1.00 98.44 89 PHE A N 1
ATOM 709 C CA . PHE A 1 89 ? 6.302 -4.397 -8.764 1.00 98.44 89 PHE A CA 1
ATOM 710 C C . PHE A 1 89 ? 6.636 -5.366 -7.633 1.00 98.44 89 PHE A C 1
ATOM 712 O O . PHE A 1 89 ? 7.805 -5.715 -7.478 1.00 98.44 89 PHE A O 1
ATOM 719 N N . ARG A 1 90 ? 5.633 -5.855 -6.892 1.00 98.31 90 ARG A N 1
ATOM 720 C CA . ARG A 1 90 ? 5.839 -6.854 -5.838 1.00 98.31 90 ARG A CA 1
ATOM 721 C C . ARG A 1 90 ? 6.503 -8.108 -6.393 1.00 98.31 90 ARG A C 1
ATOM 723 O O . ARG A 1 90 ? 7.533 -8.507 -5.866 1.00 98.31 90 ARG A O 1
ATOM 730 N N . ALA A 1 91 ? 5.985 -8.653 -7.493 1.00 97.94 91 ALA A N 1
ATOM 731 C CA . ALA A 1 91 ? 6.554 -9.843 -8.124 1.00 97.94 91 ALA A CA 1
ATOM 732 C C . ALA A 1 91 ? 8.026 -9.644 -8.540 1.00 97.94 91 ALA A C 1
ATOM 734 O O . ALA A 1 91 ? 8.860 -10.523 -8.327 1.00 97.94 91 ALA A O 1
ATOM 735 N N . ARG A 1 92 ? 8.384 -8.467 -9.080 1.00 97.50 92 ARG A N 1
ATOM 736 C CA . ARG A 1 92 ? 9.789 -8.144 -9.395 1.00 97.50 92 ARG A CA 1
ATOM 737 C C . ARG A 1 92 ? 10.658 -8.031 -8.147 1.00 97.50 92 ARG A C 1
ATOM 739 O O . ARG A 1 92 ? 11.772 -8.542 -8.145 1.00 97.50 92 ARG A O 1
ATOM 746 N N . MET A 1 93 ? 10.159 -7.383 -7.095 1.00 98.12 93 MET A N 1
ATOM 747 C CA . MET A 1 93 ? 10.880 -7.279 -5.826 1.00 98.12 93 MET A CA 1
ATOM 748 C C . MET A 1 93 ? 11.092 -8.656 -5.190 1.00 98.12 93 MET A C 1
ATOM 750 O O . MET A 1 93 ? 12.177 -8.918 -4.695 1.00 98.12 93 MET A O 1
ATOM 754 N N . GLU A 1 94 ? 10.123 -9.570 -5.256 1.00 97.81 94 GLU A N 1
ATOM 755 C CA . GLU A 1 94 ? 10.277 -10.941 -4.738 1.00 97.81 94 GLU A CA 1
ATOM 756 C C . GLU A 1 94 ? 11.292 -11.781 -5.537 1.00 97.81 94 GLU A C 1
ATOM 758 O O . GLU A 1 94 ? 11.845 -12.752 -5.014 1.00 97.81 94 GLU A O 1
ATOM 763 N N . ALA A 1 95 ? 11.613 -11.379 -6.772 1.00 97.19 95 ALA A N 1
ATOM 764 C CA . ALA A 1 95 ? 12.687 -11.972 -7.563 1.00 97.19 95 ALA A CA 1
ATOM 765 C C . ALA A 1 95 ? 14.090 -11.419 -7.227 1.00 97.19 95 ALA A C 1
ATOM 767 O O . ALA A 1 95 ? 15.075 -12.073 -7.577 1.00 97.19 95 ALA A O 1
ATOM 768 N N . ASP A 1 96 ? 14.206 -10.271 -6.544 1.00 97.50 96 ASP A N 1
ATOM 769 C CA . ASP A 1 96 ? 15.488 -9.666 -6.154 1.00 97.50 96 ASP A CA 1
ATOM 770 C C . ASP A 1 96 ? 16.180 -10.474 -5.038 1.00 97.50 96 ASP A C 1
ATOM 772 O O . ASP A 1 96 ? 15.585 -10.814 -4.014 1.00 97.50 96 ASP A O 1
ATOM 776 N N . GLU A 1 97 ? 17.472 -10.762 -5.212 1.00 97.75 97 GLU A N 1
ATOM 777 C CA . GLU A 1 97 ? 18.253 -11.572 -4.263 1.00 97.75 97 GLU A CA 1
ATOM 778 C C . GLU A 1 97 ? 18.362 -10.931 -2.870 1.00 97.75 97 GLU A C 1
ATOM 780 O O . GLU A 1 97 ? 18.358 -11.626 -1.852 1.00 97.75 97 GLU A O 1
ATOM 785 N N . GLY A 1 98 ? 18.422 -9.599 -2.793 1.00 97.25 98 GLY A N 1
ATOM 786 C CA . GLY A 1 98 ? 18.438 -8.881 -1.521 1.00 97.25 98 GLY A CA 1
ATOM 787 C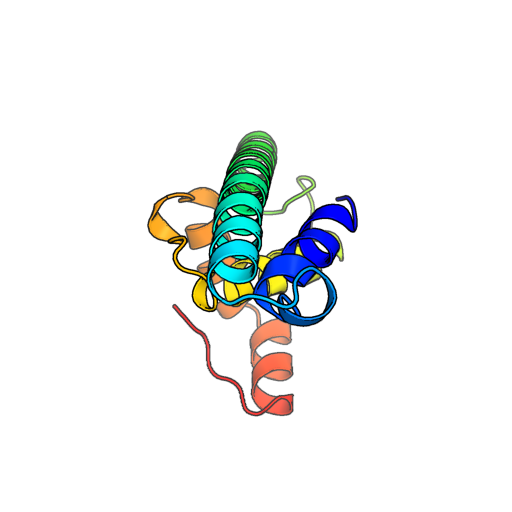 C . GLY A 1 98 ? 17.126 -9.049 -0.760 1.00 97.25 98 GLY A C 1
ATOM 788 O O . GLY A 1 98 ? 17.138 -9.272 0.454 1.00 97.25 98 GLY A O 1
ATOM 789 N N . VAL A 1 99 ? 16.000 -9.007 -1.474 1.00 98.06 99 VAL A N 1
ATOM 790 C CA . VAL A 1 99 ? 14.673 -9.267 -0.904 1.00 98.06 99 VAL A CA 1
ATOM 791 C C . VAL A 1 99 ? 14.549 -10.715 -0.436 1.00 98.06 99 VAL A C 1
ATOM 793 O O . VAL A 1 99 ? 14.150 -10.931 0.709 1.00 98.06 99 VAL A O 1
ATOM 796 N N . LYS A 1 100 ? 14.952 -11.703 -1.246 1.00 98.38 100 LYS A N 1
ATOM 797 C CA . LYS A 1 100 ? 14.946 -13.125 -0.846 1.00 98.38 100 LYS A CA 1
ATOM 798 C C . LYS A 1 100 ? 15.756 -13.359 0.429 1.00 98.38 100 LYS A C 1
ATOM 800 O O . LYS A 1 100 ? 15.268 -13.982 1.371 1.00 98.38 100 LYS A O 1
ATOM 805 N N . HIS A 1 101 ? 16.965 -12.801 0.505 1.00 98.38 101 HIS A N 1
ATOM 806 C CA . HIS A 1 101 ? 17.796 -12.890 1.706 1.00 98.38 101 HIS A CA 1
ATOM 807 C C . HIS A 1 101 ? 17.146 -12.233 2.930 1.00 98.38 101 HIS A C 1
ATOM 809 O O . HIS A 1 101 ? 17.233 -12.773 4.035 1.00 98.38 101 HIS A O 1
ATOM 815 N N . ALA A 1 102 ? 16.505 -11.074 2.763 1.00 98.25 102 ALA A N 1
ATOM 816 C CA . ALA A 1 102 ? 15.813 -10.398 3.856 1.00 98.25 102 ALA A CA 1
ATOM 817 C C . ALA A 1 102 ? 14.616 -11.215 4.370 1.00 98.25 102 ALA A C 1
ATOM 819 O O . ALA A 1 102 ? 14.478 -11.379 5.582 1.00 98.25 102 ALA A O 1
ATOM 820 N N . LEU A 1 103 ? 13.803 -11.770 3.466 1.00 98.06 103 LEU A N 1
ATOM 821 C CA . LEU A 1 103 ? 12.667 -12.628 3.807 1.00 98.06 103 LEU A CA 1
ATOM 822 C C . LEU A 1 103 ? 13.113 -13.884 4.567 1.00 98.06 103 LEU A C 1
ATOM 824 O O . LEU A 1 103 ? 12.580 -14.167 5.639 1.00 98.06 103 LEU A O 1
ATOM 828 N N . ALA A 1 104 ? 14.161 -14.564 4.092 1.00 98.31 104 ALA A N 1
ATOM 829 C CA . ALA A 1 104 ? 14.715 -15.739 4.763 1.00 98.31 104 ALA A CA 1
ATOM 830 C C . ALA A 1 104 ? 15.185 -15.425 6.196 1.00 98.31 104 ALA A C 1
ATOM 832 O O . ALA A 1 104 ? 14.888 -16.168 7.130 1.00 98.31 104 ALA A O 1
ATOM 833 N N . ARG A 1 105 ? 15.857 -14.281 6.409 1.00 98.38 105 ARG A N 1
ATOM 834 C CA . ARG A 1 105 ? 16.275 -13.827 7.754 1.00 98.38 105 ARG A CA 1
ATOM 835 C C . ARG A 1 105 ? 15.100 -13.516 8.681 1.00 98.38 105 ARG A C 1
ATOM 837 O O . ARG A 1 105 ? 15.2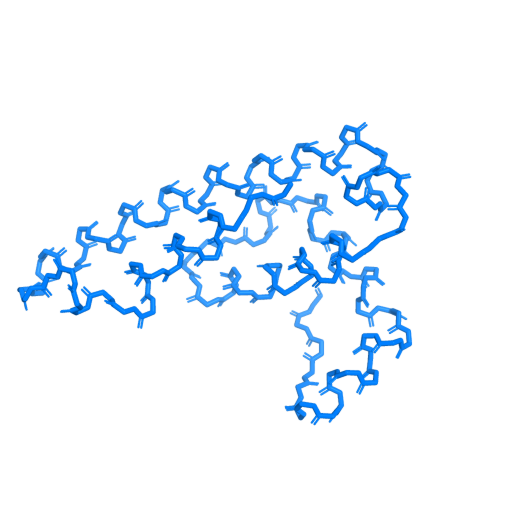60 -13.582 9.895 1.00 98.38 105 ARG A O 1
ATOM 844 N N . GLN A 1 106 ? 13.952 -13.150 8.119 1.00 97.75 106 GLN A N 1
ATOM 845 C CA . GLN A 1 106 ? 12.722 -12.867 8.857 1.00 97.75 106 GLN A CA 1
ATOM 846 C C . GLN A 1 106 ? 11.827 -14.108 9.017 1.00 97.75 106 GLN A C 1
ATOM 848 O O . GLN A 1 106 ? 10.759 -13.990 9.610 1.00 97.75 106 GLN A O 1
ATOM 853 N N . ALA A 1 107 ? 12.247 -15.277 8.509 1.00 98.00 107 ALA A N 1
ATOM 854 C CA . ALA A 1 107 ? 11.427 -16.488 8.415 1.00 98.00 107 ALA A CA 1
ATOM 855 C C . ALA A 1 107 ? 10.084 -16.239 7.696 1.00 98.00 107 ALA A C 1
ATOM 857 O O . ALA A 1 107 ? 9.023 -16.677 8.141 1.00 98.00 107 ALA A O 1
ATOM 858 N N . MET A 1 108 ? 10.133 -15.484 6.597 1.00 97.06 108 MET A N 1
ATOM 859 C CA . MET A 1 108 ? 8.976 -15.136 5.776 1.00 97.06 108 MET A CA 1
ATOM 860 C C . MET A 1 108 ? 9.137 -15.675 4.357 1.00 97.06 108 MET A C 1
ATOM 862 O O . MET A 1 108 ? 10.238 -15.691 3.819 1.00 97.06 108 MET A O 1
ATOM 866 N N . GLU A 1 109 ? 8.013 -16.016 3.731 1.00 96.06 109 GLU A N 1
ATOM 867 C CA . GLU A 1 109 ? 7.952 -16.403 2.320 1.00 96.06 109 GLU A CA 1
ATOM 868 C C . GLU A 1 109 ? 7.479 -15.236 1.431 1.00 96.06 109 GLU A C 1
ATOM 870 O O . GLU A 1 109 ? 6.826 -14.297 1.921 1.00 96.06 109 GLU A O 1
ATOM 875 N N . PRO A 1 110 ? 7.777 -15.267 0.121 1.00 95.44 110 PRO A N 1
ATOM 876 C CA . PRO A 1 110 ? 7.081 -14.461 -0.882 1.00 95.44 110 PRO A CA 1
ATOM 877 C C . PRO A 1 110 ? 5.555 -14.626 -0.760 1.00 95.44 110 PRO A C 1
ATOM 879 O O . PRO A 1 110 ? 5.071 -15.699 -0.405 1.00 95.44 110 PRO A O 1
ATOM 882 N N . ILE A 1 111 ? 4.790 -13.559 -0.996 1.00 93.88 111 ILE A N 1
ATOM 883 C CA . ILE A 1 111 ? 3.320 -13.566 -0.830 1.00 93.88 111 ILE A CA 1
ATOM 884 C C . ILE A 1 111 ? 2.562 -13.520 -2.157 1.00 93.88 111 ILE A C 1
ATOM 886 O O . ILE A 1 111 ? 1.330 -13.559 -2.145 1.00 93.88 111 ILE A O 1
ATOM 890 N N . GLY A 1 112 ? 3.271 -13.449 -3.285 1.00 71.00 112 GLY A N 1
ATOM 891 C CA . GLY A 1 112 ? 2.693 -13.716 -4.598 1.00 71.00 112 GLY A CA 1
ATOM 892 C C . GLY A 1 112 ? 3.165 -12.781 -5.682 1.00 71.00 112 GLY A C 1
ATOM 893 O O . GLY A 1 112 ? 3.064 -11.546 -5.465 1.00 71.00 112 GLY A O 1
#

Organism: Nitrobacter winogradskyi (NCBI:txid913)

Solvent-accessible surface area (backbone atoms only — not comparable to full-atom values): 6362 Å² total; per-residue (Å²): 136,70,71,59,64,69,59,48,46,44,33,68,82,44,26,70,82,78,27,87,50,71,70,52,27,51,51,42,33,53,55,28,51,57,52,49,50,56,49,47,54,49,54,26,49,47,19,46,76,34,70,40,74,26,60,79,54,48,89,54,76,64,45,62,55,49,46,53,52,66,55,52,41,75,77,49,96,60,62,60,79,85,28,60,46,48,42,54,36,37,43,53,48,61,68,32,68,69,47,46,54,52,30,56,76,67,77,44,76,86,90,103

Nearest PDB structures (foldseek):
  2nto-assembly1_A-2  TM=7.975E-01  e=1.373E-02  Brucella anthropi
  2pvq-assembly1_A-2  TM=8.085E-01  e=2.635E-02  Brucella anthropi
  3uap-ass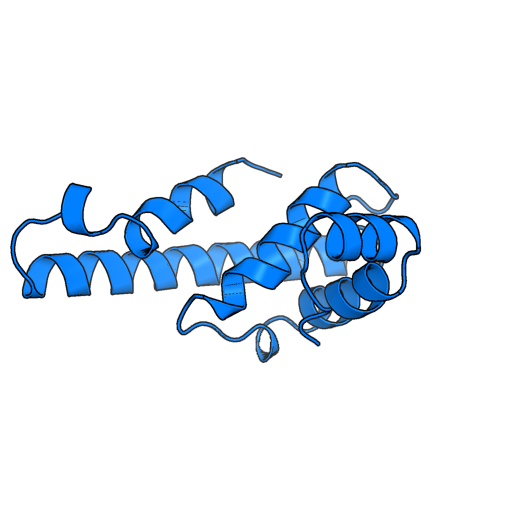embly1_A  TM=8.454E-01  e=2.316E-01  Methylococcus capsulatus str. Bath
  4wr4-assembly1_A  TM=6.571E-01  e=7.653E-01  Schistosoma japonicum
  4ecb-assembly1_B  TM=6.405E-01  e=1.729E+00  Schistosoma japonicum

pLDDT: mean 95.94, std 7.49, range [47.75, 98.56]

Mean predicted aligned error: 2.74 Å

InterPro domains:
  IPR004046 Glutathione S-transferase, C-terminal [PF14497] (18-104)
  IPR010987 Glutathione S-transferase, C-terminal-like [PS50405] (1-111)
  IPR036282 Glutathione S-transferase, C-terminal domain superfamily [SSF47616] (14-105)

Sequence (112 aa):
MTSEVHAAYGGHFNTQKFAESAAAQEEVKRKTYEKLAAHYERLNGVLNENGGEWYLGQRSFADTFLYVLTRWIEKTPLSIGDYPALKAFRARMEADEGVKHALARQAMEPIG

Radius of gyration: 15.0 Å; Cα contacts (8 Å, |Δi|>4): 96; chains: 1; bounding box: 38×27×39 Å

Secondary structure (DSSP, 8-state):
--THHHHHTHHHHSGGGT-SSHHHHHHHHHHHHHHHHHHHHHHHHHHHHTTSSSTTSS--HHHHHHHHHHHHGGGSS--GGG-HHHHHHHHHHHHSHHHHHHHHHTT-----